Protein AF-A0A949HUD1-F1 (afdb_monomer)

Secondary structure (DSSP, 8-state):
-HHHHHTTT--HHHHHHHTT--HHHHHHHHTTSSPPPPHHHHHHHHHHTT--TTSHHHHHHHHHHHHTTT---HHHHHHHHH-THHHHHHHHHHHTT--HHHHHHHHHHHHHTGGGGGG-

Radius of gyration: 18.97 Å; Cα contacts (8 Å, |Δi|>4): 75; chains: 1; bounding box: 45×31×45 Å

Mean predicted aligned error: 9.1 Å

pLDDT: mean 87.11, std 7.64, range [45.72, 95.06]

Foldseek 3Di:
DVVLCVVVVHDLCRLCVQLVHDSVVSVCCVVLNDQQDPPVSLVSNCVSSVNDPPDPVSVVSQCVSCVSVVHDRPVVVCVCVVDVVNVVVVVVCVVVVPDPVNVVVVVVCVVVVVVVVVVD

Structure (mmCIF, N/CA/C/O backbone):
data_AF-A0A949HUD1-F1
#
_entry.id   AF-A0A949HUD1-F1
#
loop_
_atom_site.group_PDB
_atom_site.id
_atom_site.type_symbol
_atom_site.label_atom_id
_atom_site.label_alt_id
_atom_site.label_comp_id
_atom_site.label_asym_id
_atom_site.label_entity_id
_atom_site.label_seq_id
_atom_site.pdbx_PDB_ins_code
_atom_site.Cartn_x
_atom_site.Cartn_y
_atom_site.Cartn_z
_atom_site.occupancy
_atom_site.B_iso_or_equiv
_atom_site.auth_seq_id
_atom_site.auth_comp_id
_atom_site.auth_asym_id
_atom_site.auth_atom_id
_atom_site.pdbx_PDB_model_num
ATOM 1 N N . MET A 1 1 ? 12.766 2.070 -5.427 1.00 79.88 1 MET A N 1
ATOM 2 C CA . MET A 1 1 ? 12.729 1.324 -6.716 1.00 79.88 1 MET A CA 1
ATOM 3 C C . MET A 1 1 ? 14.119 1.082 -7.306 1.00 79.88 1 MET A C 1
ATOM 5 O O . MET A 1 1 ? 14.426 -0.059 -7.636 1.00 79.88 1 MET A O 1
ATOM 9 N N . LYS A 1 2 ? 14.977 2.111 -7.341 1.00 86.75 2 LYS A N 1
ATOM 10 C CA . LYS A 1 2 ? 16.361 2.080 -7.847 1.00 86.75 2 LYS A CA 1
ATOM 11 C C . LYS A 1 2 ? 17.190 0.853 -7.460 1.00 86.75 2 LYS 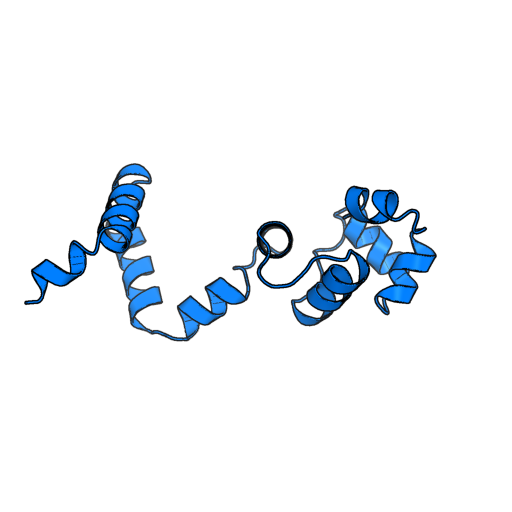A C 1
ATOM 13 O O . LYS A 1 2 ? 17.743 0.196 -8.332 1.00 86.75 2 LYS A O 1
ATOM 18 N N . VAL A 1 3 ? 17.223 0.498 -6.174 1.00 87.44 3 VAL A N 1
ATOM 19 C CA . VAL A 1 3 ? 17.994 -0.662 -5.682 1.00 87.44 3 VAL A CA 1
ATOM 20 C C . VAL A 1 3 ? 17.547 -1.973 -6.342 1.00 87.44 3 VAL A C 1
ATOM 22 O O . VAL A 1 3 ? 18.387 -2.729 -6.816 1.00 87.44 3 VAL A O 1
ATOM 25 N N . LYS A 1 4 ? 16.232 -2.226 -6.442 1.00 87.38 4 LYS A N 1
ATOM 26 C CA . LYS A 1 4 ? 15.705 -3.450 -7.072 1.00 87.38 4 LYS A CA 1
ATOM 27 C C . LYS A 1 4 ? 15.954 -3.477 -8.586 1.00 87.38 4 LYS A C 1
ATOM 29 O O . LYS A 1 4 ? 16.190 -4.550 -9.121 1.00 87.38 4 LYS A O 1
ATOM 34 N N . ARG A 1 5 ? 15.930 -2.326 -9.273 1.00 92.56 5 ARG A N 1
ATOM 35 C CA . ARG A 1 5 ? 16.276 -2.245 -10.704 1.00 92.56 5 ARG A CA 1
ATOM 36 C C . ARG A 1 5 ? 17.758 -2.537 -10.941 1.00 92.56 5 ARG A C 1
ATOM 38 O O . ARG A 1 5 ? 18.079 -3.311 -11.834 1.00 92.56 5 ARG A O 1
ATOM 45 N N . LEU A 1 6 ? 18.641 -1.915 -10.158 1.00 90.56 6 LEU A N 1
ATOM 46 C CA . LEU A 1 6 ? 20.088 -2.111 -10.279 1.00 90.56 6 LEU A CA 1
ATOM 47 C C . LEU A 1 6 ? 20.495 -3.552 -9.959 1.00 90.56 6 LEU A C 1
ATOM 49 O O . LEU A 1 6 ? 21.365 -4.081 -10.626 1.00 90.56 6 LEU A O 1
ATOM 53 N N . ALA A 1 7 ? 19.811 -4.215 -9.022 1.00 90.94 7 ALA A N 1
ATOM 54 C CA . ALA A 1 7 ? 20.011 -5.640 -8.745 1.00 90.94 7 ALA A CA 1
ATOM 55 C C . ALA A 1 7 ? 19.611 -6.576 -9.908 1.00 90.94 7 ALA A C 1
ATOM 57 O O . ALA A 1 7 ? 19.895 -7.767 -9.852 1.00 90.94 7 ALA A O 1
ATOM 58 N N . LEU A 1 8 ? 18.921 -6.058 -10.930 1.00 90.06 8 LEU A N 1
ATOM 59 C CA . LEU A 1 8 ? 18.577 -6.776 -12.161 1.00 90.06 8 LEU A CA 1
ATOM 60 C C . LEU A 1 8 ? 19.473 -6.368 -13.343 1.00 90.06 8 LEU A C 1
ATOM 62 O O . LEU A 1 8 ? 19.150 -6.719 -14.474 1.00 90.06 8 LEU A O 1
ATOM 66 N N . ASP A 1 9 ? 20.523 -5.572 -13.103 1.00 92.12 9 ASP A N 1
ATOM 67 C CA . ASP A 1 9 ? 21.421 -5.005 -14.121 1.00 92.12 9 ASP A CA 1
ATOM 68 C C . ASP A 1 9 ? 20.701 -4.232 -15.241 1.00 92.12 9 ASP A C 1
ATOM 70 O O . ASP A 1 9 ? 21.190 -4.095 -16.360 1.00 92.12 9 ASP A O 1
ATOM 74 N N . LEU A 1 10 ? 19.521 -3.679 -14.940 1.00 91.31 10 LEU A N 1
ATOM 75 C CA . LEU A 1 10 ? 18.738 -2.908 -15.903 1.00 91.31 10 LEU A CA 1
ATOM 76 C C . LEU A 1 10 ? 19.103 -1.428 -15.832 1.00 91.31 10 LEU A C 1
ATOM 78 O O . LEU A 1 10 ? 18.971 -0.788 -14.780 1.00 91.31 10 LEU A O 1
ATOM 82 N N . SER A 1 11 ? 19.464 -0.831 -16.968 1.00 94.31 11 SER A N 1
ATOM 83 C CA . SER A 1 11 ? 19.583 0.625 -17.059 1.00 94.31 11 SER A CA 1
ATOM 84 C C . SER A 1 11 ? 18.220 1.302 -16.875 1.00 94.31 11 SER A C 1
ATOM 86 O O . SER A 1 11 ? 17.155 0.711 -17.076 1.00 94.31 11 SER A O 1
ATOM 88 N N . LEU A 1 12 ? 18.238 2.590 -16.523 1.00 92.69 12 LEU A N 1
ATOM 89 C CA . LEU A 1 12 ? 17.019 3.385 -16.356 1.00 92.69 12 LEU A CA 1
ATOM 90 C C . LEU A 1 12 ? 16.165 3.386 -17.635 1.00 92.69 12 LEU A C 1
ATOM 92 O O . LEU A 1 12 ? 14.951 3.205 -17.571 1.00 92.69 12 LEU A O 1
ATOM 96 N N . ARG A 1 13 ? 16.800 3.543 -18.805 1.00 92.75 13 ARG A N 1
ATOM 97 C CA . ARG A 1 13 ? 16.107 3.574 -20.104 1.00 92.75 13 ARG A CA 1
ATOM 98 C C . ARG A 1 13 ? 15.533 2.212 -20.482 1.00 92.75 13 ARG A C 1
ATOM 100 O O . ARG A 1 13 ? 14.423 2.152 -21.002 1.00 92.75 13 ARG A O 1
ATOM 107 N N . GLU A 1 14 ? 16.261 1.127 -20.233 1.00 93.38 14 GLU A N 1
ATOM 108 C CA . GLU A 1 14 ? 15.754 -0.231 -20.468 1.00 93.38 14 GLU A CA 1
ATOM 109 C C . GLU A 1 14 ? 14.561 -0.538 -19.578 1.00 93.38 14 GLU A C 1
ATOM 111 O O . GLU A 1 14 ? 13.542 -1.017 -20.070 1.00 93.38 14 GLU A O 1
ATOM 116 N N . PHE A 1 15 ? 14.653 -0.197 -18.294 1.00 93.88 15 PHE A N 1
ATOM 117 C CA . PHE A 1 15 ? 13.564 -0.421 -17.360 1.00 93.88 15 PHE A CA 1
ATOM 118 C C . PHE A 1 15 ? 12.325 0.402 -17.719 1.00 93.88 15 PHE A C 1
ATOM 120 O O . PHE A 1 15 ? 11.234 -0.156 -17.804 1.00 93.88 15 PHE A O 1
ATOM 127 N N . ALA A 1 16 ? 12.494 1.698 -18.006 1.00 93.06 16 ALA A N 1
ATOM 128 C CA . ALA A 1 16 ? 11.403 2.579 -18.417 1.00 93.06 16 ALA A CA 1
ATOM 129 C C . ALA A 1 16 ? 10.680 2.043 -19.666 1.00 93.06 16 ALA A C 1
ATOM 131 O O . ALA A 1 16 ? 9.453 1.928 -19.671 1.00 93.06 16 ALA A O 1
ATOM 132 N N . ARG A 1 17 ? 11.434 1.599 -20.684 1.00 92.81 17 ARG A N 1
ATOM 133 C CA . ARG A 1 17 ? 10.862 0.941 -21.872 1.00 92.81 17 ARG A CA 1
ATOM 134 C C . ARG A 1 17 ? 10.117 -0.346 -21.517 1.00 92.81 17 ARG A C 1
ATOM 136 O O . ARG A 1 17 ? 9.009 -0.546 -22.002 1.00 92.81 17 ARG A O 1
ATOM 143 N N . LYS A 1 18 ? 10.680 -1.185 -20.641 1.00 91.62 18 LYS A N 1
ATOM 144 C CA . LYS A 1 18 ? 10.082 -2.462 -20.208 1.00 91.62 18 LYS A CA 1
ATOM 145 C C . LYS A 1 18 ? 8.723 -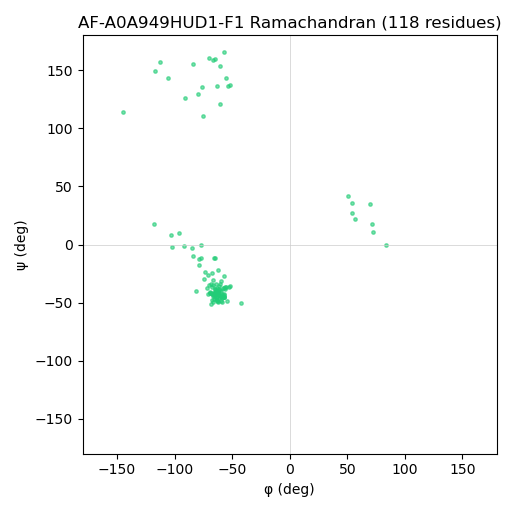2.283 -19.522 1.00 91.62 18 LYS A C 1
ATOM 147 O O . LYS A 1 18 ? 7.853 -3.133 -19.680 1.00 91.62 18 LYS A O 1
ATOM 152 N N . ILE A 1 19 ? 8.528 -1.191 -18.782 1.00 92.00 19 ILE A N 1
ATOM 153 C CA . ILE A 1 19 ? 7.253 -0.879 -18.110 1.00 92.00 19 ILE A CA 1
ATOM 154 C C . ILE A 1 19 ? 6.311 -0.004 -18.957 1.00 92.00 19 ILE A C 1
ATOM 156 O O . ILE A 1 19 ? 5.201 0.299 -18.517 1.00 92.00 19 ILE A O 1
ATOM 160 N N . GLY A 1 20 ? 6.730 0.397 -20.164 1.00 90.06 20 GLY A N 1
ATOM 161 C CA . GLY A 1 20 ? 5.957 1.271 -21.050 1.00 90.06 20 GLY A CA 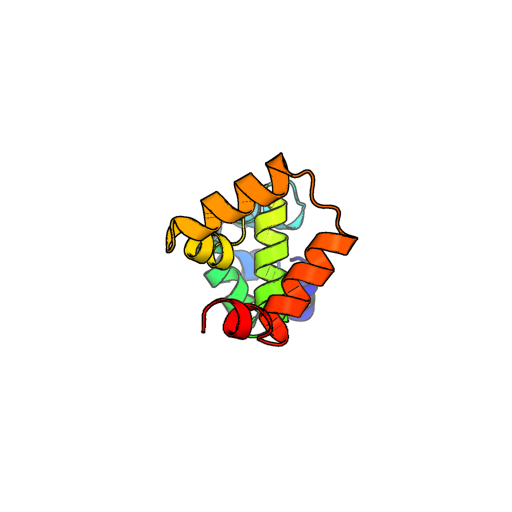1
ATOM 162 C C . GLY A 1 20 ? 5.843 2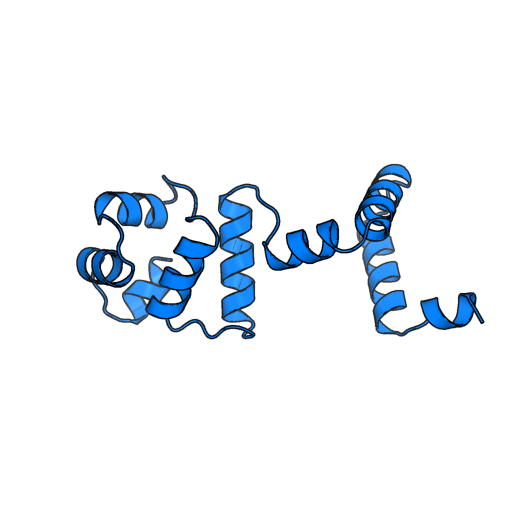.712 -20.544 1.00 90.06 20 GLY A C 1
ATOM 163 O O . GLY A 1 20 ? 4.799 3.335 -20.715 1.00 90.06 20 GLY A O 1
ATOM 164 N N . MET A 1 21 ? 6.886 3.229 -19.890 1.00 91.31 21 MET A N 1
ATOM 165 C CA . MET A 1 21 ? 6.945 4.584 -19.335 1.00 91.31 21 MET A CA 1
ATOM 166 C C . MET A 1 21 ? 8.049 5.405 -20.009 1.00 91.31 21 MET A C 1
ATOM 168 O O . MET A 1 21 ? 9.092 4.879 -20.401 1.00 91.31 21 MET A O 1
ATOM 172 N N . GLN A 1 22 ? 7.846 6.719 -20.110 1.00 92.62 22 GLN A N 1
ATOM 173 C CA . GLN A 1 22 ? 8.901 7.631 -20.546 1.00 92.62 22 GLN A CA 1
ATOM 174 C C . GLN A 1 22 ? 10.078 7.612 -19.552 1.00 92.62 22 GLN A C 1
ATOM 176 O O . GLN A 1 22 ? 9.841 7.676 -18.341 1.00 92.62 22 GLN A O 1
ATOM 181 N N . PRO A 1 23 ? 11.345 7.567 -20.015 1.00 92.75 23 PRO A N 1
ATOM 182 C CA . PRO A 1 23 ? 12.507 7.570 -19.126 1.00 92.75 23 PRO A CA 1
ATOM 183 C C . PRO A 1 23 ? 12.546 8.756 -18.158 1.00 92.75 23 PRO A C 1
ATOM 185 O O . PRO A 1 23 ? 12.936 8.577 -17.010 1.00 92.75 23 PRO A O 1
ATOM 188 N N . SER A 1 24 ? 12.105 9.942 -18.587 1.00 90.31 24 SER A N 1
ATOM 189 C CA . SER A 1 24 ? 12.004 11.133 -17.731 1.00 90.31 24 SER A CA 1
ATOM 190 C C . SER A 1 24 ? 11.035 10.924 -16.565 1.00 90.31 24 SER A C 1
ATOM 192 O O . SER A 1 24 ? 11.388 11.187 -15.418 1.00 90.31 24 SER A O 1
ATOM 194 N N . ASN A 1 25 ? 9.850 10.372 -16.833 1.00 89.88 25 ASN A N 1
ATOM 195 C CA . ASN A 1 25 ? 8.853 10.094 -15.798 1.00 89.88 25 ASN A CA 1
ATOM 196 C C . ASN A 1 25 ? 9.370 9.049 -14.809 1.00 89.88 25 ASN A C 1
ATOM 198 O O . ASN A 1 25 ? 9.282 9.249 -13.602 1.00 89.88 25 ASN A O 1
ATOM 202 N N . TYR A 1 26 ? 9.969 7.964 -15.307 1.00 91.38 26 TYR A N 1
ATOM 203 C CA . TYR A 1 26 ? 10.528 6.937 -14.430 1.00 91.38 26 TYR A CA 1
ATOM 204 C C . TYR A 1 26 ? 11.703 7.465 -13.590 1.00 91.38 26 TYR A C 1
ATOM 206 O O . TYR A 1 26 ? 11.806 7.140 -12.411 1.00 91.38 26 TYR A O 1
ATOM 214 N N . CYS A 1 27 ? 12.553 8.323 -14.163 1.00 90.12 27 CYS A N 1
ATOM 215 C CA . CYS A 1 27 ? 13.636 8.995 -13.442 1.00 90.12 27 CYS A CA 1
ATOM 216 C C . CYS A 1 27 ? 13.112 9.844 -12.278 1.00 90.12 27 CYS A C 1
ATOM 218 O O . CYS A 1 27 ? 13.656 9.781 -11.174 1.00 90.12 27 CYS A O 1
ATOM 220 N N . ASN A 1 28 ? 12.030 10.589 -12.509 1.00 89.00 28 ASN A N 1
ATOM 221 C CA . ASN A 1 28 ? 11.401 11.397 -11.472 1.00 89.00 28 ASN A CA 1
ATOM 222 C C . ASN A 1 28 ? 10.768 10.527 -10.374 1.00 89.00 28 ASN A C 1
ATOM 224 O O . ASN A 1 28 ? 10.835 10.901 -9.211 1.00 89.00 28 ASN A O 1
ATOM 228 N N . ILE A 1 29 ? 10.222 9.354 -10.713 1.00 88.25 29 ILE A N 1
ATOM 229 C CA . ILE A 1 29 ? 9.699 8.393 -9.725 1.00 88.25 29 ILE A CA 1
ATOM 230 C C . ILE A 1 29 ? 10.835 7.757 -8.910 1.00 88.25 29 ILE A C 1
ATOM 232 O O . ILE A 1 29 ? 10.714 7.603 -7.702 1.00 88.25 29 ILE A O 1
ATOM 236 N N . GLU A 1 30 ? 11.959 7.379 -9.532 1.00 87.94 30 GLU A N 1
ATOM 237 C CA . GLU A 1 30 ? 13.107 6.821 -8.795 1.00 87.94 30 GLU A CA 1
ATOM 238 C C . GLU A 1 30 ? 13.804 7.829 -7.880 1.00 87.94 30 GLU A C 1
ATOM 240 O O . GLU A 1 30 ? 14.488 7.408 -6.946 1.00 87.94 30 GLU A O 1
ATOM 245 N N . SER A 1 31 ? 13.672 9.118 -8.192 1.00 86.06 31 SER A N 1
ATOM 246 C CA . SER A 1 31 ? 14.243 10.233 -7.429 1.00 86.06 31 SER A CA 1
ATOM 247 C C . SER A 1 31 ? 13.244 10.842 -6.440 1.00 86.06 31 SER A C 1
ATOM 249 O O . SER A 1 31 ? 13.514 11.917 -5.915 1.00 86.06 31 SER A O 1
ATOM 251 N N . ASP A 1 32 ? 12.090 10.195 -6.236 1.00 82.00 32 ASP A N 1
ATOM 252 C CA . ASP A 1 32 ? 11.005 10.633 -5.348 1.00 82.00 32 ASP A CA 1
ATOM 253 C C . ASP A 1 32 ? 10.453 12.047 -5.666 1.00 82.00 32 ASP A C 1
ATOM 255 O O . ASP A 1 32 ? 9.830 12.692 -4.828 1.00 82.00 32 ASP A O 1
ATOM 259 N N . VAL A 1 33 ? 10.654 12.531 -6.900 1.00 85.38 33 VAL A N 1
ATOM 260 C CA . VAL A 1 33 ? 10.118 13.809 -7.412 1.00 85.38 33 VAL A CA 1
ATOM 261 C C . VAL A 1 33 ? 8.667 13.649 -7.860 1.00 85.38 33 VAL A C 1
ATOM 263 O O . VAL A 1 33 ? 7.849 14.545 -7.664 1.00 85.38 33 VAL A O 1
ATOM 266 N N . LEU A 1 34 ? 8.351 12.518 -8.498 1.00 84.94 34 LEU A N 1
ATOM 267 C CA . LEU A 1 34 ? 6.982 12.147 -8.837 1.00 84.94 34 LEU A CA 1
ATOM 268 C C . LEU A 1 34 ? 6.497 11.040 -7.904 1.00 84.94 34 LEU A C 1
ATOM 270 O O . LEU A 1 34 ? 7.265 10.123 -7.600 1.00 84.94 34 LEU A O 1
ATOM 274 N N . PRO A 1 35 ? 5.212 11.070 -7.519 1.00 84.00 35 PRO A N 1
ATOM 275 C CA . PRO A 1 35 ? 4.628 9.980 -6.766 1.00 84.00 35 PRO A CA 1
ATOM 276 C C . PRO A 1 35 ? 4.694 8.656 -7.552 1.00 84.00 35 PRO A C 1
ATOM 278 O O . PRO A 1 35 ? 4.678 8.656 -8.791 1.00 84.00 35 PRO A O 1
ATOM 281 N N . PRO A 1 36 ? 4.716 7.506 -6.856 1.00 85.06 36 PRO A N 1
ATOM 282 C CA . PRO A 1 36 ? 4.619 6.194 -7.487 1.00 85.06 36 PRO A CA 1
ATOM 283 C C . PRO A 1 36 ? 3.362 6.091 -8.365 1.00 85.06 36 PRO A C 1
ATOM 285 O O . PRO A 1 36 ? 2.314 6.605 -7.975 1.00 85.06 36 PRO A O 1
ATOM 288 N N . PRO A 1 37 ? 3.404 5.399 -9.518 1.00 84.94 37 PRO A N 1
ATOM 289 C CA . PRO A 1 37 ? 2.278 5.380 -10.449 1.00 84.94 37 PRO A CA 1
ATOM 290 C C . PRO A 1 37 ? 1.049 4.664 -9.862 1.00 84.94 37 PRO A C 1
ATOM 292 O O . PRO A 1 37 ? 1.201 3.842 -8.950 1.00 84.94 37 PRO A O 1
ATOM 295 N N . PRO A 1 38 ? -0.158 4.932 -10.395 1.00 78.25 38 PRO A N 1
ATOM 296 C CA . PRO A 1 38 ? -1.397 4.277 -9.971 1.00 78.25 38 PRO A CA 1
ATOM 297 C C . PRO A 1 38 ? -1.330 2.739 -10.095 1.00 78.25 38 PRO A C 1
ATOM 299 O O . PRO A 1 38 ? -0.408 2.209 -10.725 1.00 78.25 38 PRO A O 1
ATOM 302 N N . PRO A 1 39 ? -2.267 1.992 -9.474 1.00 76.75 39 PRO A N 1
ATOM 303 C CA . PRO A 1 39 ? -2.174 0.533 -9.319 1.00 76.75 39 PRO A CA 1
ATOM 304 C C . PRO A 1 39 ? -1.901 -0.256 -10.612 1.00 76.75 39 PRO A C 1
ATOM 306 O O . PRO A 1 39 ? -1.149 -1.229 -10.597 1.00 76.75 39 PRO A O 1
ATOM 309 N N . ASP A 1 40 ? -2.456 0.186 -11.738 1.00 76.00 40 ASP A N 1
ATOM 310 C CA . ASP A 1 40 ? -2.257 -0.390 -13.071 1.00 76.00 40 ASP A CA 1
ATOM 311 C C . ASP A 1 40 ? -0.813 -0.227 -13.583 1.00 76.00 40 ASP A C 1
ATOM 313 O O . ASP A 1 40 ? -0.219 -1.170 -14.120 1.00 76.00 40 ASP A O 1
ATOM 317 N N . GLY A 1 41 ? -0.218 0.950 -13.378 1.00 82.88 41 GLY A N 1
ATOM 318 C CA . GLY A 1 41 ? 1.195 1.210 -13.641 1.00 82.88 41 GLY A CA 1
ATOM 319 C C . GLY A 1 41 ? 2.106 0.481 -12.652 1.00 82.88 41 GLY A C 1
ATOM 320 O O . GLY A 1 41 ? 3.170 -0.016 -13.034 1.00 82.88 41 GLY A O 1
ATOM 321 N N . LEU A 1 42 ? 1.666 0.350 -11.399 1.00 86.06 42 LEU A N 1
ATOM 322 C CA . LEU A 1 42 ? 2.403 -0.341 -10.348 1.00 86.06 42 LEU A CA 1
ATOM 323 C C . LEU A 1 42 ? 2.577 -1.834 -10.655 1.00 86.06 42 LEU A C 1
ATOM 325 O O . LEU A 1 42 ? 3.675 -2.371 -10.509 1.00 86.06 42 LEU A O 1
ATOM 329 N N . ASP A 1 43 ? 1.534 -2.485 -11.171 1.00 86.00 43 ASP A N 1
ATOM 330 C CA . ASP A 1 43 ? 1.580 -3.894 -11.570 1.00 86.00 43 ASP A CA 1
ATOM 331 C C . ASP A 1 43 ? 2.603 -4.156 -12.687 1.00 86.00 43 ASP A C 1
ATOM 333 O O . ASP A 1 43 ? 3.280 -5.191 -12.688 1.00 86.00 43 ASP A O 1
ATOM 337 N N . ARG A 1 44 ? 2.772 -3.216 -13.628 1.00 89.25 44 ARG A N 1
ATOM 338 C CA . ARG A 1 44 ? 3.812 -3.310 -14.671 1.00 89.25 44 ARG A CA 1
ATOM 339 C C . ARG A 1 44 ? 5.210 -3.243 -14.063 1.00 89.25 44 ARG A C 1
ATOM 341 O O . ARG A 1 44 ? 6.083 -4.016 -14.457 1.00 89.25 44 ARG A O 1
ATOM 348 N N . ILE A 1 45 ? 5.404 -2.371 -13.074 1.00 90.75 45 ILE A N 1
ATOM 349 C CA . ILE A 1 45 ? 6.670 -2.249 -12.345 1.00 90.75 45 ILE A CA 1
ATOM 350 C C . ILE A 1 45 ? 6.952 -3.518 -11.537 1.00 90.75 45 ILE A C 1
ATOM 352 O O . ILE A 1 45 ? 8.049 -4.063 -11.646 1.00 90.75 45 ILE A O 1
ATOM 356 N N . CYS A 1 46 ? 5.970 -4.041 -10.797 1.00 90.88 46 CYS A N 1
ATOM 357 C CA . CYS A 1 46 ? 6.092 -5.300 -10.059 1.00 90.88 46 CYS A CA 1
ATOM 358 C C . CYS A 1 46 ? 6.536 -6.446 -10.970 1.00 90.88 46 CYS A C 1
ATOM 360 O O . CYS A 1 46 ? 7.510 -7.135 -10.666 1.00 90.88 46 CYS A O 1
ATOM 362 N N . LYS A 1 47 ? 5.877 -6.608 -12.124 1.00 89.88 47 LYS A N 1
ATOM 363 C CA . LYS A 1 47 ? 6.244 -7.619 -13.126 1.00 89.88 47 LYS A CA 1
ATOM 364 C C . LYS A 1 47 ? 7.668 -7.419 -13.642 1.00 89.88 47 LYS A C 1
ATOM 366 O O . LYS A 1 47 ? 8.430 -8.380 -13.711 1.00 89.88 47 LYS A O 1
ATOM 371 N N . ALA A 1 48 ? 8.054 -6.185 -13.971 1.00 90.94 48 ALA A N 1
ATOM 372 C CA . ALA A 1 48 ? 9.392 -5.885 -14.476 1.00 90.94 48 ALA A CA 1
ATOM 373 C C . ALA A 1 48 ? 10.503 -6.111 -13.436 1.00 90.94 48 ALA A C 1
ATOM 375 O O . ALA A 1 48 ? 11.607 -6.490 -13.836 1.00 90.94 48 ALA A O 1
ATOM 376 N N . LEU A 1 49 ? 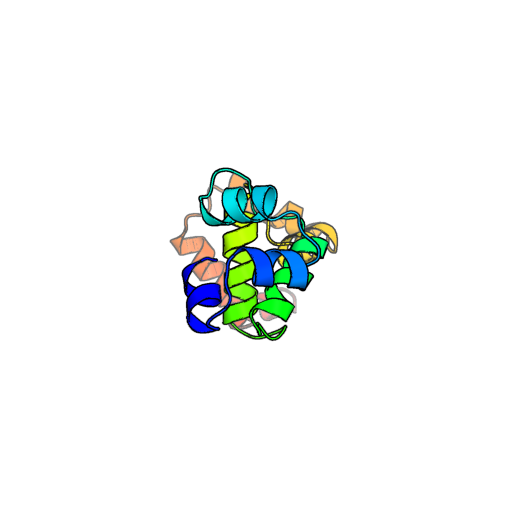10.192 -5.919 -12.147 1.00 90.81 49 LEU A N 1
ATOM 377 C CA . LEU A 1 49 ? 11.060 -6.179 -10.992 1.00 90.81 49 LEU A CA 1
ATOM 378 C C . LEU A 1 49 ? 11.034 -7.641 -10.507 1.00 90.81 49 LEU A C 1
ATOM 380 O O . LEU A 1 49 ? 11.734 -7.972 -9.554 1.00 90.81 49 LEU A O 1
ATOM 384 N N . GLY A 1 50 ? 10.215 -8.510 -11.108 1.00 89.12 50 GLY A N 1
ATOM 385 C CA . GLY A 1 50 ? 10.074 -9.905 -10.677 1.00 89.12 50 GLY A CA 1
ATOM 386 C C . GLY A 1 50 ? 9.338 -10.091 -9.342 1.00 89.12 50 GLY A C 1
ATOM 387 O O . GLY A 1 50 ? 9.438 -11.152 -8.728 1.00 89.12 50 GLY A O 1
ATOM 388 N N . LEU A 1 51 ? 8.587 -9.086 -8.880 1.00 89.62 51 LEU A N 1
ATOM 389 C CA . LEU A 1 51 ? 7.789 -9.168 -7.657 1.00 89.62 51 LEU A CA 1
ATOM 390 C C . LEU A 1 51 ? 6.533 -10.007 -7.916 1.00 89.62 51 LEU A C 1
ATOM 392 O O . LEU A 1 51 ? 5.627 -9.599 -8.645 1.00 89.62 51 LEU A O 1
ATOM 396 N N . LYS A 1 52 ? 6.476 -11.197 -7.313 1.00 88.19 52 LYS A N 1
ATOM 397 C CA . LYS A 1 52 ? 5.348 -12.123 -7.472 1.00 88.19 52 LYS A CA 1
ATOM 398 C C . LYS A 1 52 ? 4.175 -11.708 -6.588 1.00 88.19 52 LYS A C 1
ATOM 400 O O . LYS A 1 52 ? 4.338 -11.533 -5.380 1.00 88.19 52 LYS A O 1
ATOM 405 N N . LYS A 1 53 ? 2.981 -11.624 -7.177 1.00 85.69 53 LYS A N 1
ATOM 406 C CA . LYS A 1 53 ? 1.733 -11.361 -6.449 1.00 85.69 53 LYS A CA 1
ATOM 407 C C . LYS A 1 53 ? 1.545 -12.367 -5.308 1.00 85.69 53 LYS A C 1
ATOM 409 O O . LYS A 1 53 ? 1.788 -13.556 -5.490 1.00 85.69 53 LYS A O 1
ATOM 414 N N . GLY A 1 54 ? 1.129 -11.878 -4.142 1.00 81.75 54 GLY A N 1
ATOM 415 C CA . GLY A 1 54 ? 0.940 -12.694 -2.936 1.00 81.75 54 GLY A CA 1
ATOM 416 C C . GLY A 1 54 ? 2.213 -12.947 -2.121 1.00 81.75 54 GLY A C 1
ATOM 417 O O . GLY A 1 54 ? 2.138 -13.586 -1.078 1.00 81.75 54 GLY A O 1
ATOM 418 N N . THR A 1 55 ? 3.374 -12.438 -2.547 1.00 88.12 55 THR A N 1
ATOM 419 C CA . THR A 1 55 ? 4.586 -12.468 -1.710 1.00 88.12 55 THR A CA 1
ATOM 420 C C . THR A 1 55 ? 4.631 -11.286 -0.731 1.00 88.12 55 THR A C 1
ATOM 422 O O . THR A 1 55 ? 4.058 -10.225 -1.017 1.00 88.12 55 THR A O 1
ATOM 425 N N . PRO A 1 56 ? 5.345 -11.414 0.407 1.00 86.06 56 PRO A N 1
ATOM 426 C CA . PRO A 1 56 ? 5.572 -10.291 1.320 1.00 86.06 56 PRO A CA 1
ATOM 427 C C . PRO A 1 56 ? 6.229 -9.094 0.625 1.00 86.06 56 PRO A C 1
ATOM 429 O O . PRO A 1 56 ? 5.852 -7.953 0.864 1.00 86.06 56 PRO A O 1
ATOM 432 N N . ASP A 1 57 ? 7.156 -9.362 -0.294 1.00 85.25 57 ASP A N 1
ATOM 433 C CA . ASP A 1 57 ? 7.864 -8.350 -1.076 1.00 85.25 57 ASP A CA 1
ATOM 434 C C . ASP A 1 57 ? 6.939 -7.555 -2.006 1.00 85.25 57 ASP A C 1
ATOM 436 O O . ASP A 1 57 ? 7.096 -6.341 -2.139 1.00 85.25 57 ASP A O 1
ATOM 440 N N . TYR A 1 58 ? 5.957 -8.220 -2.623 1.00 88.06 58 TYR A N 1
ATOM 441 C CA . TYR A 1 58 ? 4.926 -7.556 -3.422 1.00 88.06 58 TYR A CA 1
ATOM 442 C C . TYR A 1 58 ? 4.027 -6.681 -2.5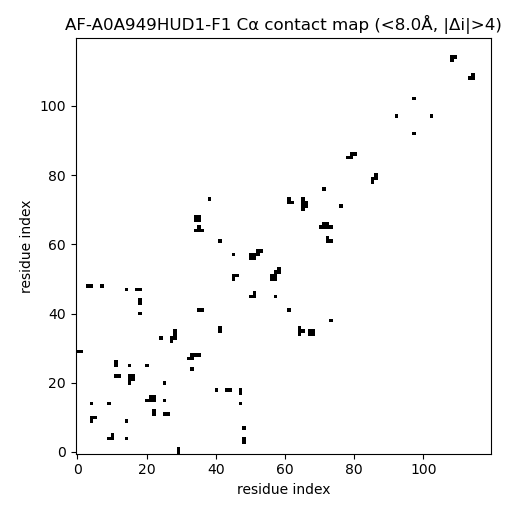43 1.00 88.06 58 TYR A C 1
ATOM 444 O O . TYR A 1 58 ? 3.789 -5.525 -2.878 1.00 88.06 58 TYR A O 1
ATOM 452 N N . SER A 1 59 ? 3.597 -7.194 -1.387 1.00 85.81 59 SER A N 1
ATOM 453 C CA . SER A 1 59 ? 2.739 -6.445 -0.453 1.00 85.81 59 SER A CA 1
ATOM 454 C C . SER A 1 59 ? 3.459 -5.200 0.073 1.00 85.81 59 SER A C 1
ATOM 456 O O . SER A 1 59 ? 2.978 -4.085 -0.094 1.00 85.81 59 SER A O 1
ATOM 458 N N . LYS A 1 60 ? 4.700 -5.368 0.549 1.00 87.06 60 LYS A N 1
ATOM 459 C CA . LYS A 1 60 ? 5.559 -4.269 1.008 1.00 87.06 60 LYS A CA 1
ATOM 460 C C . LYS A 1 60 ? 5.793 -3.218 -0.078 1.00 87.06 60 LYS A C 1
ATOM 462 O O . LYS A 1 60 ? 5.878 -2.031 0.219 1.00 87.06 60 LYS A O 1
ATOM 467 N N . PHE A 1 61 ? 5.929 -3.635 -1.335 1.00 88.12 61 PHE A N 1
ATOM 468 C CA . PHE A 1 61 ? 6.094 -2.707 -2.449 1.00 88.12 61 PHE A CA 1
ATOM 469 C C . PHE A 1 61 ? 4.829 -1.878 -2.714 1.00 88.12 61 PHE A C 1
ATOM 471 O O . PHE A 1 61 ? 4.936 -0.671 -2.939 1.00 88.12 61 PHE A O 1
ATOM 478 N N . HIS A 1 62 ? 3.649 -2.500 -2.653 1.00 84.75 62 HIS A N 1
ATOM 479 C CA . HIS A 1 62 ? 2.372 -1.794 -2.761 1.00 84.75 62 HIS A CA 1
ATOM 480 C C . HIS A 1 62 ? 2.150 -0.834 -1.587 1.00 84.75 62 HIS A C 1
ATOM 482 O O . HIS A 1 62 ? 1.789 0.315 -1.834 1.00 84.75 62 HIS A O 1
ATOM 488 N N . ASP A 1 63 ? 2.459 -1.248 -0.355 1.00 84.00 63 ASP A N 1
ATOM 489 C CA . ASP A 1 63 ? 2.345 -0.405 0.842 1.00 84.00 63 ASP A CA 1
ATOM 490 C C . ASP A 1 63 ? 3.219 0.850 0.742 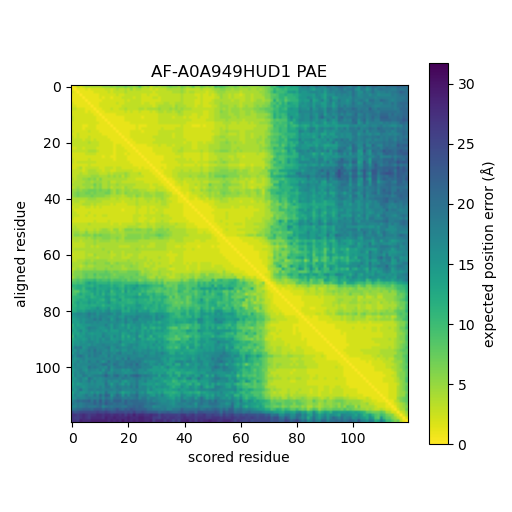1.00 84.00 63 ASP A C 1
ATOM 492 O O . ASP A 1 63 ? 2.744 1.968 0.937 1.00 84.00 63 ASP A O 1
ATOM 496 N N . LEU A 1 64 ? 4.495 0.681 0.373 1.00 83.75 64 LEU A N 1
ATOM 497 C CA . LEU A 1 64 ? 5.423 1.801 0.188 1.00 83.75 64 LEU A CA 1
ATOM 498 C C . LEU A 1 64 ? 4.977 2.733 -0.943 1.00 83.75 64 LEU A C 1
ATOM 500 O O . LEU A 1 64 ? 5.139 3.946 -0.846 1.00 83.75 64 LEU A O 1
ATOM 504 N N . SER A 1 65 ? 4.417 2.170 -2.014 1.00 84.69 65 SER A N 1
ATOM 505 C CA . SER A 1 65 ? 3.957 2.960 -3.154 1.00 84.69 65 SER A CA 1
ATOM 506 C C . SER A 1 65 ? 2.694 3.759 -2.836 1.00 84.69 65 SER A C 1
ATOM 508 O O . SER A 1 65 ? 2.565 4.891 -3.289 1.00 84.69 65 SER A O 1
ATOM 510 N N . ALA A 1 66 ? 1.780 3.185 -2.049 1.00 82.69 66 ALA A N 1
ATOM 511 C CA . ALA A 1 66 ? 0.594 3.871 -1.552 1.00 82.69 66 ALA A CA 1
ATOM 512 C C . ALA A 1 66 ? 0.977 4.981 -0.562 1.00 82.69 66 ALA A C 1
ATOM 514 O O . ALA A 1 66 ? 0.519 6.109 -0.705 1.00 82.69 66 ALA A O 1
ATOM 515 N N . HIS A 1 67 ? 1.922 4.714 0.345 1.00 79.75 67 HIS A N 1
ATOM 516 C CA . HIS A 1 67 ? 2.459 5.734 1.246 1.00 79.75 67 HIS A CA 1
ATOM 517 C C . HIS A 1 67 ? 3.098 6.908 0.487 1.00 79.75 67 HIS A C 1
ATOM 519 O O . HIS A 1 67 ? 2.838 8.060 0.813 1.00 79.75 67 HIS A O 1
ATOM 525 N N . GLY A 1 68 ? 3.867 6.632 -0.573 1.00 76.31 68 GLY A N 1
ATOM 526 C CA . GLY A 1 68 ? 4.438 7.673 -1.438 1.00 76.31 68 GLY A CA 1
ATOM 527 C C . GLY A 1 68 ? 3.405 8.485 -2.235 1.00 76.31 68 GLY A C 1
ATOM 528 O O . GLY A 1 68 ? 3.764 9.503 -2.819 1.00 76.31 68 GLY A O 1
ATOM 529 N N . ARG A 1 69 ? 2.141 8.046 -2.276 1.00 79.12 69 ARG A N 1
ATOM 530 C CA . ARG A 1 69 ? 1.003 8.781 -2.849 1.00 79.12 69 ARG A CA 1
ATOM 531 C C . ARG A 1 69 ? 0.099 9.437 -1.803 1.00 79.12 69 ARG A C 1
ATOM 533 O O . ARG A 1 69 ? -0.864 10.081 -2.197 1.00 79.12 69 ARG A O 1
ATOM 540 N N . ASP A 1 70 ? 0.382 9.259 -0.513 1.00 76.25 70 ASP A N 1
ATOM 541 C CA . ASP A 1 70 ? -0.562 9.563 0.572 1.00 76.25 70 ASP A CA 1
ATOM 542 C C . ASP A 1 70 ? -1.928 8.858 0.385 1.00 76.25 70 ASP A C 1
ATOM 544 O O . ASP A 1 70 ? -2.997 9.383 0.686 1.00 76.25 70 ASP A O 1
ATOM 548 N N . GLU A 1 71 ? -1.895 7.635 -0.157 1.00 79.62 71 GLU A N 1
ATOM 549 C CA . GLU A 1 71 ? -3.067 6.807 -0.448 1.00 79.62 71 GLU A CA 1
ATOM 550 C C . GLU A 1 71 ? -3.119 5.553 0.436 1.00 79.62 71 GLU A C 1
ATOM 552 O O . GLU A 1 71 ? -2.106 5.036 0.917 1.00 79.62 71 GLU A O 1
ATOM 557 N N . ILE A 1 72 ? -4.323 4.998 0.594 1.00 75.75 72 ILE A N 1
ATOM 558 C CA . ILE A 1 72 ? -4.527 3.676 1.195 1.00 75.75 72 ILE A CA 1
ATOM 559 C C . ILE A 1 72 ? -4.145 2.598 0.159 1.00 75.75 72 ILE A C 1
ATOM 561 O O . ILE A 1 72 ? -4.558 2.710 -0.998 1.00 75.75 72 ILE A O 1
ATOM 565 N N . PRO A 1 73 ? -3.405 1.530 0.531 1.00 77.56 73 PRO A N 1
ATOM 566 C CA . PRO A 1 73 ? -3.121 0.415 -0.374 1.00 77.56 73 PRO A CA 1
ATOM 567 C C . PRO A 1 73 ? -4.395 -0.155 -1.013 1.00 77.56 73 PRO A C 1
ATOM 569 O O . PRO A 1 73 ? -5.407 -0.334 -0.339 1.00 77.56 73 PRO A O 1
ATOM 572 N N . ALA A 1 74 ? -4.357 -0.456 -2.314 1.00 76.56 74 ALA A N 1
ATOM 573 C CA . ALA A 1 74 ? -5.552 -0.805 -3.094 1.00 76.56 74 ALA A CA 1
ATOM 574 C C . ALA A 1 74 ? -6.310 -2.043 -2.567 1.00 76.56 74 ALA A C 1
ATOM 576 O O . ALA A 1 74 ? -7.531 -2.152 -2.692 1.00 76.56 74 ALA A O 1
ATOM 577 N N . ASP A 1 75 ? -5.600 -3.004 -1.978 1.00 76.44 75 ASP A N 1
ATOM 578 C CA . ASP A 1 75 ? -6.198 -4.171 -1.336 1.00 76.44 75 ASP A CA 1
ATOM 579 C C . ASP A 1 75 ? -6.950 -3.794 -0.052 1.00 76.44 75 ASP A C 1
ATOM 581 O O . ASP A 1 75 ? -8.076 -4.260 0.143 1.00 76.44 75 ASP A O 1
ATOM 585 N N . VAL A 1 76 ? -6.377 -2.908 0.766 1.00 82.38 76 VAL A N 1
ATOM 586 C CA . VAL A 1 76 ? -7.019 -2.336 1.957 1.00 82.38 76 VAL A CA 1
ATOM 587 C C . VAL A 1 76 ? -8.205 -1.459 1.560 1.00 82.38 76 VAL A C 1
ATOM 589 O O . VAL A 1 76 ? -9.285 -1.601 2.127 1.00 82.38 76 VAL A O 1
ATOM 592 N N . GLU A 1 77 ? -8.056 -0.613 0.542 1.00 85.19 77 GLU A N 1
ATOM 593 C CA . GLU A 1 77 ? -9.131 0.231 0.018 1.00 85.19 77 GLU A CA 1
ATOM 594 C C . GLU A 1 77 ? -10.333 -0.615 -0.421 1.00 85.19 77 GLU A C 1
ATOM 596 O O . GLU A 1 77 ? -11.474 -0.323 -0.059 1.00 85.19 77 GLU A O 1
ATOM 601 N N . ARG A 1 78 ? -10.088 -1.715 -1.143 1.00 87.50 78 ARG A N 1
ATOM 602 C CA . ARG A 1 78 ? -11.138 -2.658 -1.547 1.00 87.50 78 ARG A CA 1
ATOM 603 C C . ARG A 1 78 ? -11.827 -3.305 -0.345 1.00 87.50 78 ARG A C 1
ATOM 605 O O . ARG A 1 78 ? -13.043 -3.471 -0.380 1.00 87.50 78 ARG A O 1
ATOM 612 N N . ILE A 1 79 ? -11.082 -3.667 0.702 1.00 89.06 79 ILE A N 1
ATOM 613 C CA . ILE A 1 79 ? -11.655 -4.206 1.946 1.00 89.06 79 ILE A CA 1
ATOM 614 C C . ILE A 1 79 ? -12.568 -3.160 2.599 1.00 89.06 79 ILE A C 1
ATOM 616 O O . ILE A 1 79 ? -13.718 -3.461 2.912 1.00 89.06 79 ILE A O 1
ATOM 620 N N . VAL A 1 80 ? -12.087 -1.922 2.740 1.00 90.31 80 VAL A N 1
ATOM 621 C CA . VAL A 1 80 ? -12.832 -0.808 3.347 1.00 90.31 80 VAL A CA 1
ATOM 622 C C . VAL A 1 80 ? -14.092 -0.468 2.542 1.00 90.31 80 VAL A C 1
ATOM 624 O O . VAL A 1 80 ? -15.151 -0.259 3.128 1.00 90.31 80 VAL A O 1
ATOM 627 N N . LYS A 1 81 ? -14.014 -0.448 1.205 1.00 88.94 81 LYS A N 1
ATOM 628 C CA . LYS A 1 81 ? -15.161 -0.167 0.321 1.00 88.94 81 LYS A CA 1
ATOM 629 C C . LYS A 1 81 ? -16.152 -1.331 0.220 1.00 88.94 81 LYS A C 1
ATOM 631 O O . LYS A 1 81 ? -17.334 -1.097 -0.007 1.00 88.94 81 LYS A O 1
ATOM 636 N N . GLY A 1 82 ? -15.687 -2.570 0.372 1.00 90.94 82 GLY A N 1
ATOM 637 C CA . GLY A 1 82 ? -16.497 -3.778 0.186 1.00 90.94 82 GLY A CA 1
ATOM 638 C C . GLY A 1 82 ? -17.423 -4.128 1.354 1.00 90.94 82 GLY A C 1
ATOM 639 O O . GLY A 1 82 ? -18.284 -4.990 1.198 1.00 90.94 82 GLY A O 1
ATOM 640 N N . ASN A 1 83 ? -17.265 -3.495 2.519 1.00 92.06 83 ASN A N 1
ATOM 641 C CA . ASN A 1 83 ? -18.100 -3.744 3.693 1.00 92.06 83 ASN A CA 1
ATOM 642 C C . ASN A 1 83 ? -18.316 -2.446 4.480 1.00 92.06 83 ASN A C 1
ATOM 644 O O . ASN A 1 83 ? -17.377 -1.916 5.069 1.00 92.06 83 ASN A O 1
ATOM 648 N N . ASN A 1 84 ? -19.558 -1.960 4.538 1.00 91.56 84 ASN A N 1
ATOM 649 C CA . ASN A 1 84 ? -19.918 -0.703 5.202 1.00 91.56 84 ASN A CA 1
ATOM 650 C C . ASN A 1 84 ? -19.646 -0.683 6.721 1.00 91.56 84 ASN A C 1
ATOM 652 O O . ASN A 1 84 ? -19.469 0.398 7.288 1.00 91.56 84 ASN A O 1
ATOM 656 N N . LEU A 1 85 ? -19.547 -1.847 7.373 1.00 94.25 85 LEU A N 1
ATOM 657 C CA . LEU A 1 85 ? -19.196 -1.950 8.790 1.00 94.25 85 LEU A CA 1
ATOM 658 C C . LEU A 1 85 ? -17.715 -1.663 9.046 1.00 94.25 85 LEU A C 1
ATOM 660 O O . LEU A 1 85 ? -17.365 -1.249 10.148 1.00 94.25 85 LEU A O 1
ATOM 664 N N . ILE A 1 86 ? -16.837 -1.825 8.051 1.00 94.38 86 ILE A N 1
ATOM 665 C CA . ILE A 1 86 ? -15.405 -1.543 8.217 1.00 94.38 86 ILE A CA 1
ATOM 666 C C . ILE A 1 86 ? -15.158 -0.035 8.390 1.00 94.38 86 ILE A C 1
ATOM 668 O O . ILE A 1 86 ? -14.555 0.341 9.395 1.00 94.38 86 ILE A O 1
ATOM 672 N N . PRO A 1 87 ? -15.664 0.861 7.518 1.00 92.69 87 PRO A N 1
ATOM 673 C CA . PRO A 1 87 ? -15.620 2.298 7.767 1.00 92.69 87 PRO A CA 1
ATOM 674 C C . PRO A 1 87 ? -16.286 2.710 9.083 1.00 92.69 87 PRO A C 1
ATOM 676 O O . PRO A 1 87 ? -15.807 3.632 9.736 1.00 92.69 87 PRO A O 1
ATOM 679 N N . ALA A 1 88 ? -17.391 2.066 9.476 1.00 94.62 88 ALA A N 1
ATOM 680 C CA . ALA A 1 88 ? -18.044 2.351 10.754 1.00 94.62 88 ALA A CA 1
ATOM 681 C C . ALA A 1 88 ? -17.119 2.013 11.936 1.00 94.62 88 ALA A C 1
ATOM 683 O O . ALA A 1 88 ? -16.874 2.873 12.775 1.00 94.62 88 ALA A O 1
ATOM 684 N N . MET A 1 89 ? -16.516 0.821 11.932 1.00 94.50 89 MET A N 1
ATOM 685 C CA . MET A 1 89 ? -15.536 0.390 12.931 1.00 94.50 89 MET A CA 1
ATOM 686 C C . MET A 1 89 ? -14.339 1.346 13.014 1.00 94.50 89 MET A C 1
ATOM 688 O O . MET A 1 89 ? -13.946 1.725 14.112 1.00 94.50 89 MET A O 1
ATOM 692 N N . LEU A 1 90 ? -13.773 1.767 11.876 1.00 93.38 90 LEU A N 1
ATOM 693 C CA . LEU A 1 90 ? -12.652 2.715 11.857 1.00 93.38 90 LEU A CA 1
ATOM 694 C C . LEU A 1 90 ? -13.039 4.072 12.468 1.00 93.38 90 LEU A C 1
ATOM 696 O O . LEU A 1 90 ? -12.272 4.626 13.251 1.00 93.38 90 LEU A O 1
ATOM 700 N N . ARG A 1 91 ? -14.244 4.581 12.174 1.00 93.81 91 ARG A N 1
ATOM 701 C CA . ARG A 1 91 ? -14.758 5.811 12.801 1.00 93.81 91 ARG A CA 1
ATOM 702 C C . ARG A 1 91 ? -14.974 5.647 14.304 1.00 93.81 91 ARG A C 1
ATOM 704 O O . ARG A 1 91 ? -14.684 6.575 15.047 1.00 93.81 91 ARG A O 1
ATOM 711 N N . THR A 1 92 ? -15.445 4.486 14.759 1.00 95.00 92 THR A N 1
ATOM 712 C CA . THR A 1 92 ? -15.581 4.190 16.194 1.00 95.00 92 THR A CA 1
ATOM 713 C C . THR A 1 92 ? -14.221 4.151 16.886 1.00 95.00 92 THR A C 1
ATOM 715 O O . THR A 1 92 ? -14.073 4.735 17.950 1.00 95.00 92 THR A O 1
ATOM 718 N N . VAL A 1 93 ? -13.214 3.521 16.273 1.00 93.94 93 VAL A N 1
ATOM 719 C CA . VAL A 1 93 ? -11.834 3.496 16.791 1.00 93.94 93 VAL A CA 1
ATOM 720 C C . VAL A 1 93 ? -11.290 4.916 16.986 1.00 93.94 93 VAL A C 1
ATOM 722 O O . VAL A 1 93 ? -10.682 5.193 18.020 1.00 93.94 93 VAL A O 1
ATOM 725 N N . GLU A 1 94 ? -11.545 5.808 16.026 1.00 89.25 94 GLU A N 1
ATOM 726 C CA . GLU A 1 94 ? -11.163 7.223 16.106 1.00 89.25 94 GLU A CA 1
ATOM 727 C C . GLU A 1 94 ? -11.938 7.967 17.207 1.00 89.25 94 GLU A C 1
ATOM 729 O O . GLU A 1 94 ? -11.339 8.622 18.059 1.00 89.25 94 GLU A O 1
ATOM 734 N N . TYR A 1 95 ? -13.268 7.827 17.231 1.00 94.81 95 TYR A N 1
ATOM 735 C CA . TYR A 1 95 ? -14.148 8.492 18.199 1.00 94.81 95 TYR A CA 1
ATOM 736 C C . TYR A 1 95 ? -13.828 8.105 19.651 1.00 94.81 95 TYR A C 1
ATOM 738 O O . TYR A 1 95 ? -13.716 8.971 20.517 1.00 94.81 95 TYR A O 1
ATOM 746 N N . GLU A 1 96 ? -13.606 6.813 19.899 1.00 95.06 96 GLU A N 1
ATOM 747 C CA . GLU A 1 96 ? -13.253 6.260 21.212 1.00 95.06 96 GLU A CA 1
ATOM 748 C C . GLU A 1 96 ? -11.776 6.493 21.585 1.00 95.06 96 GLU A C 1
ATOM 750 O O . GLU A 1 96 ? -11.329 6.078 22.656 1.00 95.06 96 GLU A O 1
ATOM 755 N N . LYS A 1 97 ? -10.991 7.148 20.713 1.00 91.62 97 LYS A N 1
ATOM 756 C CA . LYS A 1 97 ? -9.558 7.434 20.909 1.00 91.62 97 LYS A CA 1
ATOM 757 C C . LYS A 1 97 ? -8.758 6.187 21.295 1.00 91.62 97 LYS A C 1
ATOM 759 O O . LYS A 1 97 ? -7.890 6.225 22.174 1.00 91.62 97 LYS A O 1
ATOM 764 N N . VAL A 1 98 ? -9.054 5.067 20.638 1.00 90.56 98 VAL A N 1
ATOM 765 C CA . VAL A 1 98 ? -8.434 3.773 20.938 1.00 90.56 98 VAL A CA 1
ATOM 766 C C . VAL A 1 98 ? -6.921 3.868 20.737 1.00 90.56 98 VAL A C 1
ATOM 768 O O . VAL A 1 98 ? -6.418 4.155 19.651 1.00 90.56 98 VAL A O 1
ATOM 771 N N . THR A 1 99 ? -6.162 3.594 21.794 1.00 91.38 99 THR A N 1
ATOM 772 C CA . THR A 1 99 ? -4.697 3.665 21.757 1.00 91.38 99 THR A CA 1
ATOM 773 C C . THR A 1 99 ? -4.098 2.541 20.909 1.00 91.38 99 THR A C 1
ATOM 775 O O . THR A 1 99 ? -4.686 1.471 20.741 1.00 91.38 99 THR A O 1
ATOM 778 N N . LYS A 1 100 ? -2.847 2.711 20.458 1.00 87.44 100 LYS A N 1
ATOM 779 C CA . LYS A 1 100 ? -2.103 1.657 19.736 1.00 87.44 100 LYS A CA 1
ATOM 780 C C . LYS A 1 100 ? -2.069 0.322 20.495 1.00 87.44 100 LYS A C 1
ATOM 782 O O . LYS A 1 100 ? -2.131 -0.733 19.870 1.00 87.44 100 LYS A O 1
ATOM 787 N N . ASN A 1 101 ? -1.969 0.349 21.826 1.00 86.94 101 ASN A N 1
ATOM 788 C CA . ASN A 1 101 ? -1.950 -0.866 22.646 1.00 86.94 101 ASN A CA 1
ATOM 789 C C . ASN A 1 101 ? -3.317 -1.559 22.677 1.00 86.94 101 ASN A C 1
ATOM 791 O O . ASN A 1 101 ? -3.382 -2.774 22.509 1.00 86.94 101 ASN A O 1
ATOM 795 N N . GLN A 1 102 ? -4.402 -0.795 22.819 1.00 90.25 102 GLN A N 1
ATOM 796 C CA . GLN A 1 102 ? -5.762 -1.336 22.757 1.00 90.25 102 GLN A CA 1
ATOM 797 C C . GLN A 1 102 ? -6.081 -1.882 21.360 1.00 90.25 102 GLN A C 1
ATOM 799 O O . GLN A 1 102 ? -6.604 -2.987 21.242 1.00 90.25 102 GLN A O 1
ATOM 804 N N . LEU A 1 103 ? -5.671 -1.180 20.298 1.00 92.19 103 LEU A N 1
ATOM 805 C CA . LEU A 1 103 ? -5.859 -1.634 18.920 1.00 92.19 103 LEU A CA 1
ATOM 806 C C . LEU A 1 103 ? -5.129 -2.960 18.643 1.00 92.19 103 LEU A C 1
ATOM 808 O O . LEU A 1 103 ? -5.681 -3.842 17.987 1.00 92.19 103 LEU A O 1
ATOM 812 N N . ARG A 1 104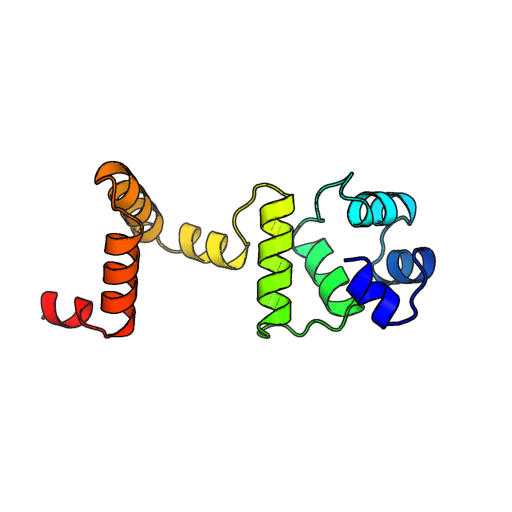 ? -3.923 -3.158 19.199 1.00 91.75 104 ARG A N 1
ATOM 813 C CA . ARG A 1 104 ? -3.238 -4.467 19.160 1.00 91.75 104 ARG A CA 1
ATOM 814 C C . ARG A 1 104 ? -4.049 -5.561 19.856 1.00 91.75 104 ARG A C 1
ATOM 816 O O . ARG A 1 104 ? -4.096 -6.678 19.348 1.00 91.75 104 ARG A O 1
ATOM 823 N N . GLY A 1 105 ? -4.691 -5.242 20.981 1.00 92.31 105 GLY A N 1
ATOM 824 C CA . GLY A 1 105 ? -5.607 -6.145 21.680 1.00 92.31 105 GLY A CA 1
ATOM 825 C C . GLY A 1 105 ? -6.780 -6.572 20.796 1.00 92.31 105 GLY A C 1
ATOM 826 O O . GLY A 1 105 ? -6.993 -7.766 20.613 1.00 92.31 105 GLY A O 1
ATOM 827 N N . ILE A 1 106 ? -7.448 -5.613 20.149 1.00 91.94 106 ILE A N 1
ATOM 828 C CA . ILE A 1 106 ? -8.549 -5.876 19.205 1.00 91.94 106 ILE A CA 1
ATOM 829 C C . ILE A 1 106 ? -8.083 -6.791 18.062 1.00 91.94 106 ILE A C 1
ATOM 831 O O . ILE A 1 106 ? -8.739 -7.779 17.735 1.00 91.94 106 ILE A O 1
ATOM 835 N N . ILE A 1 107 ? -6.910 -6.524 17.479 1.00 93.00 107 ILE A N 1
ATOM 836 C CA . ILE A 1 107 ? -6.332 -7.383 16.432 1.00 93.00 107 ILE A CA 1
ATOM 837 C C . ILE A 1 107 ? -6.097 -8.809 16.956 1.00 93.00 107 ILE A C 1
ATOM 839 O O . ILE A 1 107 ? -6.347 -9.783 16.242 1.00 93.00 107 ILE A O 1
ATOM 843 N N . GLN A 1 108 ? -5.634 -8.955 18.199 1.00 93.75 108 GLN A N 1
ATOM 844 C CA . GLN A 1 108 ? -5.436 -10.261 18.821 1.00 93.75 108 GLN A CA 1
ATOM 845 C C . GLN A 1 108 ? -6.766 -10.987 19.073 1.00 93.75 108 GLN A C 1
ATOM 847 O O . GLN A 1 108 ? -6.841 -12.205 18.897 1.00 93.75 108 GLN A O 1
ATOM 852 N N . ASP A 1 109 ? -7.827 -10.270 19.437 1.00 92.31 109 ASP A N 1
ATOM 853 C CA . ASP A 1 109 ? -9.175 -10.828 19.611 1.00 92.31 109 ASP A CA 1
ATOM 854 C C . ASP A 1 109 ? -9.717 -11.397 18.300 1.00 92.31 109 ASP A C 1
ATOM 856 O O . ASP A 1 109 ? -10.247 -12.512 18.280 1.00 92.31 109 ASP A O 1
ATOM 860 N N . LEU A 1 110 ? -9.505 -10.675 17.196 1.00 91.62 110 LEU A N 1
ATOM 861 C CA . LEU A 1 110 ? -9.855 -11.120 15.847 1.00 91.62 110 LEU A CA 1
ATOM 862 C C . LEU A 1 110 ? -9.064 -12.372 15.442 1.00 91.62 110 LEU A C 1
ATOM 864 O O . LEU A 1 110 ? -9.657 -13.355 14.999 1.00 91.62 110 LEU A O 1
ATOM 868 N N . LYS A 1 111 ? -7.740 -12.381 15.654 1.00 90.75 111 LYS A N 1
ATOM 869 C CA . LYS A 1 111 ? -6.872 -13.531 15.328 1.00 90.75 111 LYS A CA 1
ATOM 870 C C . LYS A 1 111 ? -7.186 -14.776 16.155 1.00 90.75 111 LYS A C 1
ATOM 872 O O . LYS A 1 111 ? -7.174 -15.882 15.626 1.00 90.75 111 LYS A O 1
ATOM 877 N N . SER A 1 112 ? -7.455 -14.600 17.447 1.00 93.12 112 SER A N 1
ATOM 878 C CA . SER A 1 112 ? -7.775 -15.699 18.369 1.00 93.12 112 SER A CA 1
ATOM 879 C C . SER A 1 112 ? -9.205 -16.224 18.213 1.00 93.12 112 SER A C 1
ATOM 881 O O . SER A 1 112 ? -9.543 -17.257 18.784 1.00 93.12 112 SER A O 1
ATOM 883 N N . GLY A 1 113 ? -10.062 -15.519 17.467 1.00 89.00 113 GLY A N 1
ATOM 884 C CA . GLY A 1 113 ? -11.471 -15.871 17.322 1.00 89.00 113 GLY A CA 1
ATOM 885 C C . GLY A 1 113 ? -12.310 -15.593 18.571 1.00 89.00 113 GLY A C 1
ATOM 886 O O . GLY A 1 113 ? -13.463 -16.016 18.617 1.00 89.00 113 GLY A O 1
ATOM 887 N N . ARG A 1 114 ? -11.777 -14.874 19.571 1.00 87.06 114 ARG A N 1
ATOM 888 C CA . ARG A 1 114 ? -12.511 -14.520 20.801 1.00 87.06 114 ARG A CA 1
ATOM 889 C C . ARG A 1 114 ? -13.806 -13.771 20.506 1.00 87.06 114 ARG A C 1
ATOM 891 O O . ARG A 1 114 ? -14.818 -14.051 21.140 1.00 87.06 114 ARG A O 1
ATOM 898 N N . TYR A 1 115 ? -13.795 -12.914 19.488 1.00 84.62 115 TYR A N 1
ATOM 899 C CA . TYR A 1 115 ? -14.975 -12.173 19.039 1.00 84.62 115 TYR A CA 1
ATOM 900 C C . TYR A 1 115 ? -16.162 -13.078 18.651 1.00 84.62 115 TYR A C 1
ATOM 902 O O . TYR A 1 115 ? -17.307 -12.665 18.785 1.00 84.62 115 TYR A O 1
ATOM 910 N N . LYS A 1 116 ? -15.915 -14.324 18.211 1.00 81.69 116 LYS A N 1
ATOM 911 C CA . LYS A 1 116 ? -16.975 -15.266 17.811 1.00 81.69 116 LYS A CA 1
ATOM 912 C C . LYS A 1 116 ? -17.783 -15.791 18.996 1.00 81.69 116 LYS A C 1
ATOM 914 O O . LYS A 1 116 ? -18.930 -16.170 18.817 1.00 81.69 116 LYS A O 1
ATOM 919 N N . LYS A 1 117 ? -17.191 -15.832 20.195 1.00 66.56 117 LYS A N 1
ATOM 920 C CA . LYS A 1 117 ? -17.842 -16.361 21.405 1.00 66.56 117 LYS A CA 1
ATOM 921 C C . LYS A 1 117 ? -18.821 -15.378 22.046 1.00 66.56 117 LYS A C 1
ATOM 923 O O . LYS A 1 117 ? -19.630 -15.797 22.855 1.00 66.56 117 LYS A O 1
ATOM 928 N N . ALA A 1 118 ? -18.728 -14.092 21.712 1.00 59.12 118 ALA A N 1
ATOM 929 C CA . ALA A 1 118 ? -19.585 -13.051 22.276 1.00 59.12 118 ALA A CA 1
ATOM 930 C C . ALA A 1 118 ? -20.943 -12.916 21.557 1.00 59.12 118 ALA A C 1
ATOM 932 O O . ALA A 1 118 ? -21.801 -12.183 22.030 1.00 59.12 118 ALA A O 1
ATOM 933 N N . GLY A 1 119 ? -21.122 -13.588 20.413 1.00 55.19 119 GLY A N 1
ATOM 934 C CA . GLY A 1 119 ? -22.356 -13.565 19.617 1.00 55.19 119 GLY A CA 1
ATOM 935 C C . GLY A 1 119 ? -23.039 -14.928 19.475 1.00 55.19 119 GLY A C 1
ATOM 936 O O . GLY A 1 119 ? -23.820 -15.093 18.542 1.00 55.19 119 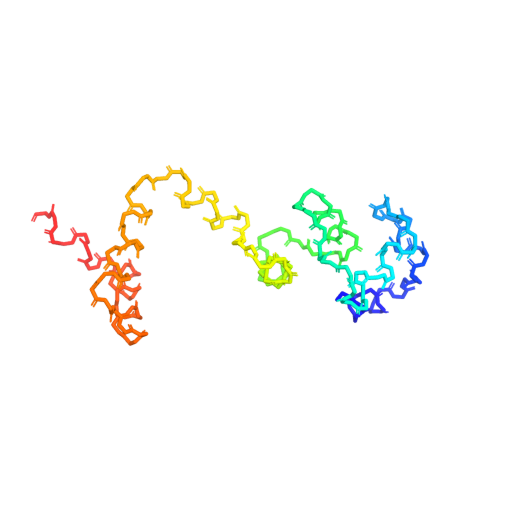GLY A O 1
ATOM 937 N N . ALA A 1 120 ? -22.693 -15.892 20.336 1.00 45.72 120 ALA A N 1
ATOM 938 C CA . ALA A 1 120 ? -23.317 -17.213 20.432 1.00 45.72 120 ALA A CA 1
ATOM 939 C C . ALA A 1 120 ? -24.160 -17.311 21.707 1.00 45.72 120 ALA A C 1
ATOM 941 O O . ALA A 1 120 ? -23.732 -16.714 22.721 1.00 45.72 120 ALA A O 1
#

Sequence (120 aa):
MKVKRLALDLSLREFARKIGMQPSNYCNIESDVLPPPPPDGLDRICKALGLKKGTPDYSKFHDLSAHGRDEIPADVERIVKGNNLIPAMLRTVEYEKVTKNQLRGIIQDLKSGRYKKAGA

Nearest PDB structures (foldseek):
  3zkc-assembly1_B  TM=9.176E-01  e=1.095E-01  Bacillus subtilis subsp. subtilis str. 168
  7t5u-assembly1_A  TM=8.979E-01  e=1.436E-01  Escherichia coli
  1b0n-assembly1_A  TM=5.531E-01  e=9.027E-03  Bacillus subtilis
  3zkc-assembly1_A  TM=9.163E-01  e=1.784E-01  Bacillus subtilis subsp. subtilis str. 168
  2ef8-assembly1_B  TM=5.930E-01  e=2.217E-01  Peduovirus P2

Solvent-accessible surface area (backbone atoms only — not comparable to full-atom values): 6874 Å² total; per-residue (Å²): 106,55,71,63,40,52,76,66,76,45,51,68,60,58,47,17,56,74,52,74,43,56,47,68,61,47,51,30,37,60,66,70,72,36,59,51,63,60,73,76,56,40,52,38,47,32,57,75,67,68,42,48,87,92,36,72,69,33,52,53,50,45,47,54,36,19,54,56,59,80,43,72,34,70,70,58,45,48,54,44,72,73,33,76,63,49,54,50,50,54,50,48,42,58,74,71,62,59,46,75,69,56,50,52,50,54,54,48,33,62,73,71,47,55,65,62,64,78,79,108